Protein AF-X1JV75-F1 (afdb_monomer_lite)

Foldseek 3Di:
DEEEEEFADDDVVPVQVVVVVVVCVVPHHYDYEHAPDPLYDDDHPDDDPGAADEPVVSQCSVPPVDAGQEYEWEADPPTTCVVRYDPLLVHPHQYEYEDAPLCVRCVDPVNVVCQQVPSHQEYEYQDDQPLPDPSSVSSVVGPHHYHYDHDDDDCVVDDPPVDPPDPDPDDDDPPDD

Structure (mmCIF, N/CA/C/O backbone):
data_AF-X1JV75-F1
#
_entry.id   AF-X1JV75-F1
#
loop_
_atom_site.group_PDB
_atom_site.id
_atom_site.type_symbol
_atom_site.label_atom_id
_atom_site.label_alt_id
_atom_site.label_comp_id
_atom_site.label_asym_id
_atom_site.label_entity_id
_atom_site.label_seq_id
_atom_site.pdbx_PDB_ins_code
_atom_site.Cartn_x
_atom_site.Cartn_y
_atom_site.Cartn_z
_atom_site.occupancy
_atom_site.B_iso_or_equiv
_atom_site.auth_seq_id
_atom_site.auth_comp_id
_atom_site.auth_asym_id
_atom_site.auth_atom_id
_atom_site.pdbx_PDB_model_num
ATOM 1 N N . MET A 1 1 ? -17.247 -4.322 -0.317 1.00 93.94 1 MET A N 1
ATOM 2 C CA . MET A 1 1 ? -15.954 -4.241 0.385 1.00 93.94 1 MET A CA 1
ATOM 3 C C . MET A 1 1 ? -15.529 -2.783 0.415 1.00 93.94 1 MET A C 1
ATOM 5 O O . MET A 1 1 ? -15.596 -2.150 -0.634 1.00 93.94 1 MET A O 1
ATOM 9 N N . LYS A 1 2 ? -15.153 -2.266 1.585 1.00 97.56 2 LYS A N 1
ATOM 10 C CA . LYS A 1 2 ? -14.675 -0.901 1.831 1.00 97.56 2 LYS A CA 1
ATOM 11 C C . LYS A 1 2 ? -13.160 -0.902 1.981 1.00 97.56 2 LYS A C 1
ATOM 13 O O . LYS A 1 2 ? -12.628 -1.635 2.817 1.00 97.56 2 LYS A O 1
ATOM 18 N N . ILE A 1 3 ? -12.474 -0.066 1.218 1.00 97.69 3 ILE A N 1
ATOM 19 C CA . ILE A 1 3 ? -11.020 0.082 1.284 1.00 97.69 3 ILE A CA 1
ATOM 20 C C . ILE A 1 3 ? -10.687 1.517 1.678 1.00 97.69 3 ILE A C 1
ATOM 22 O O . ILE A 1 3 ? -11.179 2.470 1.079 1.00 97.69 3 ILE A O 1
ATOM 26 N N . LEU A 1 4 ? -9.811 1.680 2.666 1.00 97.06 4 LEU A N 1
ATOM 27 C CA . LEU A 1 4 ? -9.093 2.930 2.888 1.00 97.06 4 LEU A CA 1
ATOM 28 C C . LEU A 1 4 ? -7.692 2.802 2.291 1.00 97.06 4 LEU A C 1
ATOM 30 O O . LEU A 1 4 ? -6.883 2.018 2.785 1.00 97.06 4 LEU A O 1
ATOM 34 N N . TYR A 1 5 ? -7.398 3.575 1.247 1.00 95.19 5 TYR A N 1
ATOM 35 C CA . TYR A 1 5 ? -6.080 3.587 0.619 1.00 95.19 5 TYR A CA 1
ATOM 36 C C . TYR A 1 5 ? -5.312 4.871 0.964 1.00 95.19 5 TYR A C 1
ATOM 38 O O . TYR A 1 5 ? -5.658 5.971 0.526 1.00 95.19 5 TYR A O 1
ATOM 46 N N . PHE A 1 6 ? -4.241 4.725 1.747 1.00 93.38 6 PHE A N 1
ATOM 47 C CA . PHE A 1 6 ? -3.290 5.796 2.032 1.00 93.38 6 PHE A CA 1
ATOM 48 C C . PHE A 1 6 ? -2.316 5.966 0.866 1.00 93.38 6 PHE A C 1
ATOM 50 O O . PHE A 1 6 ? -1.405 5.157 0.668 1.00 93.38 6 PHE A O 1
ATOM 57 N N . THR A 1 7 ? -2.501 7.037 0.101 1.00 88.50 7 THR A N 1
ATOM 58 C CA . THR A 1 7 ? -1.671 7.365 -1.061 1.00 88.50 7 THR A CA 1
ATOM 59 C C . THR A 1 7 ? -1.692 8.868 -1.330 1.00 88.50 7 THR A C 1
ATOM 61 O O . THR A 1 7 ? -2.674 9.546 -1.021 1.00 88.50 7 THR A O 1
ATOM 64 N N . HIS A 1 8 ? -0.617 9.413 -1.903 1.00 80.69 8 HIS A N 1
ATOM 65 C CA . HIS A 1 8 ? -0.654 10.772 -2.453 1.00 80.69 8 HIS A CA 1
ATOM 66 C C . HIS A 1 8 ? -1.602 10.824 -3.664 1.00 80.69 8 HIS A C 1
ATOM 68 O O . HIS A 1 8 ? -2.036 9.794 -4.190 1.00 80.69 8 HIS A O 1
ATOM 74 N N . LYS A 1 9 ? -1.938 12.034 -4.117 1.00 75.50 9 LYS A N 1
ATOM 75 C CA . LYS A 1 9 ? -2.748 12.260 -5.312 1.00 75.50 9 LYS A CA 1
ATOM 76 C C . LYS A 1 9 ? -2.176 11.474 -6.474 1.00 75.50 9 LYS A C 1
ATOM 78 O O . LYS A 1 9 ? -0.965 11.425 -6.686 1.00 75.50 9 LYS A O 1
ATOM 83 N N . ILE A 1 10 ? -3.082 10.883 -7.236 1.00 75.50 10 ILE A N 1
ATOM 84 C CA . ILE A 1 10 ? -2.713 10.135 -8.420 1.00 75.50 10 ILE A CA 1
ATOM 85 C C . ILE A 1 10 ? -2.246 11.110 -9.491 1.00 75.50 10 ILE A C 1
ATOM 87 O O . ILE A 1 10 ? -2.996 11.981 -9.936 1.00 75.50 10 ILE A O 1
ATOM 91 N N . ASP A 1 11 ? -1.007 10.929 -9.912 1.00 74.19 11 ASP A N 1
ATOM 92 C CA . ASP A 1 11 ? -0.468 11.531 -11.115 1.00 74.19 11 ASP A CA 1
ATOM 93 C C . ASP A 1 11 ? -0.333 10.407 -12.161 1.00 74.19 11 ASP A C 1
ATOM 95 O O . ASP A 1 11 ? 0.294 9.384 -11.862 1.00 74.19 11 ASP A O 1
ATOM 99 N N . PRO A 1 12 ? -0.939 10.549 -13.359 1.00 72.12 12 PRO A N 1
ATOM 100 C CA . PRO A 1 12 ? -0.823 9.581 -14.450 1.00 72.12 12 PRO A CA 1
ATOM 101 C C . PRO A 1 12 ? 0.619 9.214 -14.833 1.00 72.12 12 PRO A C 1
ATOM 103 O O . PRO A 1 12 ? 0.832 8.157 -15.425 1.00 72.12 12 PRO A O 1
ATOM 106 N N . LEU A 1 13 ? 1.610 10.044 -14.486 1.00 70.69 13 LEU A N 1
ATOM 107 C CA . LEU A 1 13 ? 3.031 9.728 -14.658 1.00 70.69 13 LEU A CA 1
ATOM 108 C C . LEU A 1 13 ? 3.497 8.566 -13.760 1.00 70.69 13 LEU A C 1
ATOM 110 O O . LEU A 1 13 ? 4.433 7.855 -14.120 1.00 70.69 13 LEU A O 1
ATOM 114 N N . TYR A 1 14 ? 2.817 8.307 -12.638 1.00 76.38 14 TYR A N 1
ATOM 115 C CA . TYR A 1 14 ? 3.055 7.150 -11.768 1.00 76.38 14 TYR A CA 1
ATOM 116 C C . TYR A 1 14 ? 2.073 6.024 -12.104 1.00 76.38 14 TYR A C 1
ATOM 118 O O . TYR A 1 14 ? 1.126 5.734 -11.364 1.00 76.38 14 TYR A O 1
ATOM 126 N N . ALA A 1 15 ? 2.322 5.374 -13.242 1.00 77.00 15 ALA A N 1
ATOM 127 C CA . ALA A 1 15 ? 1.433 4.377 -13.837 1.00 77.00 15 ALA A CA 1
ATOM 128 C C . ALA A 1 15 ? 1.030 3.240 -12.878 1.00 77.00 15 ALA A C 1
ATOM 130 O O . ALA A 1 15 ? -0.102 2.760 -12.930 1.00 77.00 15 ALA A O 1
ATOM 131 N N . SER A 1 16 ? 1.924 2.824 -11.980 1.00 79.81 16 SER A N 1
ATOM 132 C CA . SER A 1 16 ? 1.665 1.776 -10.988 1.00 79.81 16 SER A CA 1
ATOM 133 C C . SER A 1 16 ? 0.598 2.179 -9.965 1.00 79.81 16 SER A C 1
ATOM 135 O O . SER A 1 16 ? -0.353 1.427 -9.747 1.00 79.81 16 SER A O 1
ATOM 137 N N . ASN A 1 17 ? 0.716 3.368 -9.361 1.00 81.50 17 ASN A N 1
ATOM 138 C CA . ASN A 1 17 ? -0.271 3.880 -8.406 1.00 81.50 17 ASN A CA 1
ATOM 139 C C . ASN A 1 17 ? -1.606 4.167 -9.109 1.00 81.50 17 ASN A C 1
ATOM 141 O O . ASN A 1 17 ? -2.659 3.781 -8.607 1.00 81.50 17 ASN A O 1
ATOM 145 N N . TRP A 1 18 ? -1.556 4.757 -10.309 1.00 83.00 18 TRP A N 1
ATOM 146 C CA . TRP A 1 18 ? -2.746 4.999 -11.129 1.00 83.00 18 TRP A CA 1
ATOM 147 C C . TRP A 1 18 ? -3.513 3.709 -11.439 1.00 83.00 18 TRP A C 1
ATOM 149 O O . TRP A 1 18 ? -4.727 3.644 -11.256 1.00 83.00 18 TRP A O 1
ATOM 159 N N . SER A 1 19 ? -2.804 2.654 -11.842 1.00 81.69 19 SER A N 1
ATOM 160 C CA . SER A 1 19 ? -3.416 1.361 -1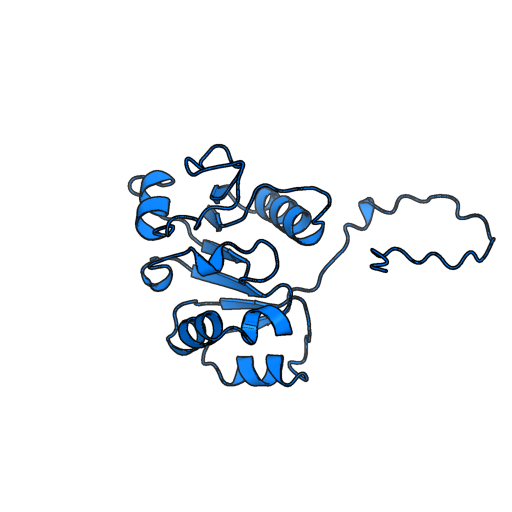2.172 1.00 81.69 19 SER A CA 1
ATOM 161 C C . SER A 1 19 ? -4.018 0.663 -10.952 1.00 81.69 19 SER A C 1
ATOM 163 O O . SER A 1 19 ? -5.061 0.018 -11.074 1.00 81.69 19 SER A O 1
ATOM 165 N N . MET A 1 20 ? -3.399 0.808 -9.773 1.00 85.94 20 MET A N 1
ATOM 166 C CA . MET A 1 20 ? -3.951 0.293 -8.517 1.00 85.94 20 MET A CA 1
ATOM 167 C C . MET A 1 20 ? -5.294 0.959 -8.211 1.00 85.94 20 MET A C 1
ATOM 169 O O . MET A 1 20 ? -6.284 0.262 -8.014 1.00 85.94 20 MET A O 1
ATOM 173 N N . VAL A 1 21 ? -5.358 2.294 -8.251 1.00 87.50 21 VAL A N 1
ATOM 174 C CA . VAL A 1 21 ? -6.611 3.031 -8.025 1.00 87.50 21 VAL A CA 1
ATOM 175 C C . VAL A 1 21 ? -7.679 2.607 -9.030 1.00 87.50 21 VAL A C 1
ATOM 177 O O . VAL A 1 21 ? -8.739 2.144 -8.616 1.00 87.50 21 VAL A O 1
ATOM 180 N N . TYR A 1 22 ? -7.361 2.653 -10.326 1.00 84.50 22 TYR A N 1
ATOM 181 C CA . TYR A 1 22 ? -8.280 2.253 -11.394 1.00 84.50 22 TYR A CA 1
ATOM 182 C C . TYR A 1 22 ? -8.835 0.829 -11.218 1.00 84.50 22 TYR A C 1
ATOM 184 O O . TYR A 1 22 ? -9.965 0.538 -11.611 1.00 84.50 22 TYR A O 1
ATOM 192 N N . THR A 1 23 ? -8.040 -0.079 -10.650 1.00 85.69 23 THR A N 1
ATOM 193 C CA . THR A 1 23 ? -8.467 -1.456 -10.386 1.00 85.69 23 THR A CA 1
ATOM 194 C C . THR A 1 23 ? -9.356 -1.537 -9.151 1.00 85.69 23 THR A C 1
ATOM 196 O O . THR A 1 23 ? -10.412 -2.160 -9.216 1.00 85.69 23 THR A O 1
ATOM 199 N N . LEU A 1 24 ? -8.965 -0.909 -8.039 1.00 90.19 24 LEU A N 1
ATOM 200 C CA . LEU A 1 24 ? -9.714 -0.980 -6.783 1.00 90.19 24 LEU A CA 1
ATOM 201 C C . LEU A 1 24 ? -11.121 -0.377 -6.923 1.00 90.19 24 LEU A C 1
ATOM 203 O O . LEU A 1 24 ? -12.082 -1.002 -6.478 1.00 90.19 24 LEU A O 1
ATOM 207 N N . GLU A 1 25 ? -11.262 0.758 -7.616 1.00 90.81 25 GLU A N 1
ATOM 208 C CA . GLU A 1 25 ? -12.559 1.432 -7.831 1.00 90.81 25 GLU A CA 1
ATOM 209 C C . GLU A 1 25 ? -13.578 0.576 -8.598 1.00 90.81 25 GLU A C 1
ATOM 211 O O . GLU A 1 25 ? -14.782 0.796 -8.495 1.00 90.81 25 GLU A O 1
ATOM 216 N N . LYS A 1 26 ? -13.127 -0.427 -9.362 1.00 89.38 26 LYS A N 1
ATOM 217 C CA . LYS A 1 26 ? -14.030 -1.342 -10.080 1.00 89.38 26 LYS A CA 1
ATOM 218 C C . LYS A 1 26 ? -14.663 -2.401 -9.185 1.00 89.38 26 LYS A C 1
ATOM 220 O O . LYS A 1 26 ? -15.700 -2.949 -9.552 1.00 89.38 26 LYS A O 1
ATOM 225 N N . TYR A 1 27 ? -14.017 -2.741 -8.073 1.00 90.56 27 TYR A N 1
ATOM 226 C CA . TYR A 1 27 ? -14.366 -3.916 -7.267 1.00 90.56 27 TYR A CA 1
ATOM 227 C C . TYR A 1 27 ? -14.681 -3.582 -5.804 1.00 90.56 27 TYR A C 1
ATOM 229 O O . TYR A 1 27 ? -15.131 -4.458 -5.062 1.00 90.56 27 TYR A O 1
ATOM 237 N N . ALA A 1 28 ? -14.455 -2.341 -5.374 1.00 95.50 28 ALA A N 1
ATOM 238 C CA . ALA A 1 28 ? -14.637 -1.910 -3.997 1.00 95.50 28 ALA A CA 1
ATOM 239 C C . ALA A 1 28 ? -15.125 -0.460 -3.907 1.00 95.50 28 ALA A C 1
ATOM 241 O O . ALA A 1 28 ? -14.918 0.341 -4.814 1.00 95.50 28 ALA A O 1
ATOM 242 N N . ASP A 1 29 ? -15.735 -0.132 -2.770 1.00 95.38 29 ASP A N 1
ATOM 243 C CA . ASP A 1 29 ? -15.918 1.252 -2.338 1.00 95.38 29 ASP A CA 1
ATOM 244 C C . ASP A 1 29 ? -14.596 1.723 -1.724 1.00 95.38 29 ASP A C 1
ATOM 246 O O . ASP A 1 29 ? -14.145 1.168 -0.716 1.00 95.38 29 ASP A O 1
ATOM 250 N N . VAL A 1 30 ? -13.926 2.673 -2.372 1.00 94.81 30 VAL A N 1
ATOM 251 C CA . VAL A 1 30 ? -12.578 3.103 -1.995 1.00 94.81 30 VAL A CA 1
ATOM 252 C C . VAL A 1 30 ? -12.615 4.552 -1.542 1.00 94.81 30 VAL A C 1
ATOM 254 O O . VAL A 1 30 ? -13.033 5.438 -2.284 1.00 94.81 30 VAL A O 1
ATOM 257 N N . LYS A 1 31 ? -12.105 4.804 -0.336 1.00 94.94 31 LYS A N 1
ATOM 258 C CA . LYS A 1 31 ? -11.752 6.152 0.117 1.00 94.94 31 LYS A CA 1
ATOM 259 C C . LYS A 1 31 ? -10.247 6.307 0.125 1.00 94.94 31 LYS A C 1
ATOM 261 O O . LYS A 1 31 ? -9.515 5.403 0.532 1.00 94.94 31 LYS A O 1
ATOM 266 N N . TYR A 1 32 ? -9.799 7.484 -0.278 1.00 91.94 32 TYR A N 1
ATOM 267 C CA . TYR A 1 32 ? -8.389 7.822 -0.350 1.00 91.94 32 TYR A CA 1
ATOM 268 C C . TYR A 1 32 ? -8.030 8.810 0.748 1.00 91.94 32 TYR A C 1
ATOM 270 O O . TYR A 1 32 ? -8.838 9.652 1.145 1.00 91.94 32 TYR A O 1
ATOM 278 N N . TYR A 1 33 ? -6.803 8.715 1.253 1.00 91.62 33 TYR A N 1
ATOM 279 C CA . TYR A 1 33 ? -6.295 9.707 2.190 1.00 91.62 33 TYR A CA 1
ATOM 280 C C . TYR A 1 33 ? -4.815 9.993 1.970 1.00 91.62 33 TYR A C 1
ATOM 282 O O . TYR A 1 33 ? -3.960 9.129 2.162 1.00 91.62 33 TYR A O 1
ATOM 290 N N . GLY A 1 34 ? -4.523 11.238 1.603 1.00 87.69 34 GLY A N 1
ATOM 291 C CA . GLY A 1 34 ? -3.175 11.737 1.368 1.00 87.69 34 GLY A CA 1
ATOM 292 C C . GLY A 1 34 ? -3.173 13.011 0.535 1.00 87.69 34 GLY A C 1
ATOM 293 O O . GLY A 1 34 ? -4.210 13.435 0.025 1.00 87.69 34 GLY A O 1
ATOM 294 N N . GLN A 1 35 ? -2.004 13.637 0.409 1.00 80.31 35 GLN A N 1
ATOM 295 C CA . GLN A 1 35 ? -1.841 14.930 -0.258 1.00 80.31 35 GLN A CA 1
ATOM 296 C C . GLN A 1 35 ? -2.518 14.963 -1.633 1.00 80.31 35 GLN A C 1
ATOM 298 O O . GLN A 1 35 ? -2.156 14.188 -2.506 1.00 80.31 35 GLN A O 1
ATOM 303 N N . GLY A 1 36 ? -3.452 15.897 -1.827 1.00 77.94 36 GLY A N 1
ATOM 304 C CA . GLY A 1 36 ? -4.136 16.160 -3.098 1.00 77.94 36 GLY A CA 1
ATOM 305 C C . GLY A 1 36 ? -5.392 15.319 -3.374 1.00 77.94 36 GLY A C 1
ATOM 306 O O . GLY A 1 36 ? -5.948 15.422 -4.469 1.00 77.94 36 GLY A O 1
ATOM 307 N N . TRP A 1 37 ? -5.875 14.570 -2.381 1.00 81.69 37 TRP A N 1
ATOM 308 C CA . TRP A 1 37 ? -7.255 14.080 -2.323 1.00 81.69 37 TRP A CA 1
ATOM 309 C C . TRP A 1 37 ? -8.167 15.062 -1.562 1.00 81.69 37 TRP A C 1
ATOM 311 O O . TRP A 1 37 ? -7.686 15.704 -0.625 1.00 81.69 37 TRP A O 1
ATOM 321 N N . PRO A 1 38 ? -9.461 15.201 -1.916 1.00 83.00 38 PRO A N 1
ATOM 322 C CA . PRO A 1 38 ? -10.391 16.124 -1.243 1.00 83.00 38 PRO A CA 1
ATOM 323 C C . PRO A 1 38 ? -10.495 15.944 0.283 1.00 83.00 38 PRO A C 1
ATOM 325 O O . PRO A 1 38 ? -10.769 16.891 1.020 1.00 83.00 38 PRO A O 1
ATOM 328 N N . GLU A 1 39 ? -10.269 14.729 0.774 1.00 81.56 39 GLU A N 1
ATOM 329 C CA . GLU A 1 39 ? -10.349 14.346 2.182 1.00 81.56 39 GLU A CA 1
ATOM 330 C C . GLU A 1 39 ? -9.149 14.840 3.014 1.00 81.56 39 GLU A C 1
ATOM 332 O O . GLU A 1 39 ? -9.235 14.946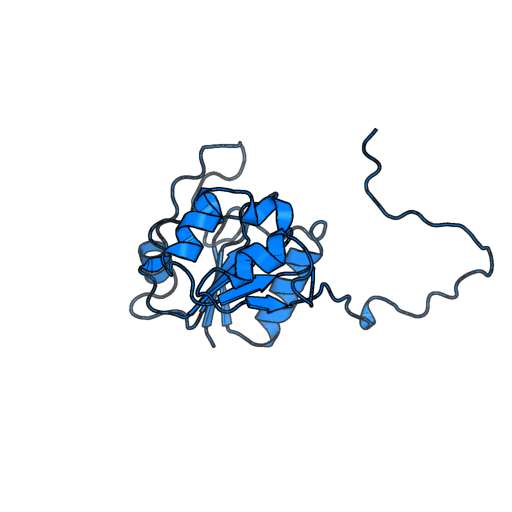 4.252 1.00 81.56 39 GLU A O 1
ATOM 337 N N . TRP A 1 40 ? -8.037 15.155 2.342 1.00 80.38 40 TRP A N 1
ATOM 338 C CA . TRP A 1 40 ? -6.789 15.611 2.942 1.00 80.38 40 TRP A CA 1
ATOM 339 C C . TRP A 1 40 ? -6.846 17.092 3.306 1.00 80.38 40 TRP A C 1
ATOM 341 O O . TRP A 1 40 ? -7.190 17.944 2.493 1.00 80.38 40 TRP A O 1
ATOM 351 N N . ARG A 1 41 ? -6.466 17.407 4.548 1.00 74.81 41 ARG A N 1
ATOM 352 C CA . ARG A 1 41 ? -6.440 18.785 5.072 1.00 74.81 41 ARG A CA 1
ATOM 353 C C . ARG A 1 41 ? -5.049 19.256 5.509 1.00 74.81 41 ARG A C 1
ATOM 355 O O . ARG A 1 41 ? -4.939 20.322 6.102 1.00 74.81 41 ARG A O 1
ATOM 362 N N . GLY A 1 42 ? -4.008 18.463 5.253 1.00 68.25 42 GLY A N 1
ATOM 363 C CA . GLY A 1 42 ? -2.625 18.841 5.546 1.00 68.25 42 GLY A CA 1
ATOM 364 C C . GLY A 1 42 ? -2.014 19.736 4.455 1.00 68.25 42 GLY A C 1
ATOM 365 O O . GLY A 1 42 ? -2.619 19.925 3.398 1.00 68.25 42 GLY A O 1
ATOM 366 N N . PRO A 1 43 ? -0.807 20.278 4.674 1.00 59.56 43 PRO A N 1
ATOM 367 C CA . PRO A 1 43 ? -0.127 21.158 3.719 1.00 59.56 43 PRO A CA 1
ATOM 368 C C . PRO A 1 43 ? 0.090 20.498 2.342 1.00 59.56 43 PRO A C 1
ATOM 370 O O . PRO A 1 43 ? 0.362 19.301 2.257 1.00 59.56 43 PRO A O 1
ATOM 373 N N . ILE A 1 44 ? -0.058 21.291 1.270 1.00 58.75 44 ILE A N 1
ATOM 374 C CA . ILE A 1 44 ? -0.113 20.814 -0.128 1.00 58.75 44 ILE A CA 1
ATOM 375 C C . ILE A 1 44 ? 1.155 21.161 -0.935 1.00 58.75 44 ILE A C 1
ATOM 377 O O . ILE A 1 44 ? 1.509 20.381 -1.808 1.00 58.75 44 ILE A O 1
ATOM 381 N N . ASP A 1 45 ? 1.878 22.251 -0.640 1.00 50.44 45 ASP A N 1
ATOM 382 C CA . ASP A 1 45 ? 2.770 22.860 -1.657 1.00 50.44 45 ASP A CA 1
ATOM 383 C C . ASP A 1 45 ? 4.237 23.104 -1.285 1.00 50.44 45 ASP A C 1
ATOM 385 O O . ASP A 1 45 ? 4.993 23.665 -2.075 1.00 50.44 45 ASP A O 1
ATOM 389 N N . LYS A 1 46 ? 4.712 22.687 -0.119 1.00 41.22 46 LYS A N 1
ATOM 390 C CA . LYS A 1 46 ? 6.147 22.753 0.199 1.00 41.22 46 LYS A CA 1
ATOM 391 C C . LYS A 1 46 ? 6.440 21.609 1.109 1.00 41.22 46 LYS A C 1
ATOM 393 O O . LYS A 1 46 ? 5.734 21.545 2.103 1.00 41.22 46 LYS A O 1
ATOM 398 N N . THR A 1 47 ? 7.433 20.777 0.786 1.00 52.69 47 THR A N 1
ATOM 399 C CA . THR A 1 47 ? 7.969 19.727 1.656 1.00 52.69 47 THR A CA 1
ATOM 400 C C . THR A 1 47 ? 7.868 20.175 3.109 1.00 52.69 47 THR A C 1
ATOM 402 O O . THR A 1 47 ? 8.659 21.024 3.527 1.00 52.69 47 THR A O 1
ATOM 405 N N . PRO A 1 48 ? 6.909 19.677 3.898 1.00 44.28 48 PRO A N 1
ATOM 406 C CA . PRO A 1 48 ? 7.011 19.837 5.318 1.00 44.28 48 PRO A CA 1
ATOM 407 C C . PRO A 1 48 ? 7.278 18.446 5.865 1.00 44.28 48 PRO A C 1
ATOM 409 O O . PRO A 1 48 ? 7.155 17.419 5.197 1.00 44.28 48 PRO A O 1
ATOM 412 N N . VAL A 1 49 ? 7.651 18.386 7.117 1.00 48.97 49 VAL A N 1
ATOM 413 C CA . VAL A 1 49 ? 7.434 17.176 7.886 1.00 48.97 49 VAL A CA 1
ATOM 414 C C . VAL A 1 49 ? 5.945 16.845 7.719 1.00 48.97 49 VAL A C 1
ATOM 416 O O . VAL A 1 49 ? 5.115 17.588 8.235 1.00 48.97 49 VAL A O 1
ATOM 419 N N . LEU A 1 50 ? 5.581 15.846 6.902 1.00 56.94 50 LEU A N 1
ATOM 420 C CA . LEU A 1 50 ? 4.200 15.368 6.850 1.00 56.94 50 LEU A CA 1
ATOM 421 C C . LEU A 1 50 ? 3.860 15.029 8.300 1.00 56.94 50 LEU A C 1
ATOM 423 O O . LEU A 1 50 ? 4.513 14.177 8.913 1.00 56.94 50 LEU A O 1
ATOM 427 N N . GLU A 1 51 ? 2.927 15.788 8.876 1.00 64.56 51 GLU A N 1
ATOM 428 C CA . GLU A 1 51 ? 2.448 15.529 10.223 1.00 64.56 51 GLU A CA 1
ATOM 429 C C . GLU A 1 51 ? 2.004 14.071 10.279 1.00 64.56 51 GLU A C 1
ATOM 431 O O . GLU A 1 51 ? 1.452 13.525 9.319 1.00 64.56 51 GLU A O 1
ATOM 436 N N . SER A 1 52 ? 2.314 13.413 11.390 1.00 83.75 52 SER A N 1
ATOM 437 C CA . SER A 1 52 ? 1.924 12.028 11.602 1.00 83.75 52 SER A CA 1
ATOM 438 C C . SER A 1 52 ? 0.433 11.835 11.319 1.00 83.75 52 SER A C 1
ATOM 440 O O . SER A 1 52 ? -0.404 12.494 11.932 1.00 83.75 52 SER A O 1
ATOM 442 N N . ILE A 1 53 ? 0.107 10.899 10.434 1.00 89.81 53 ILE A N 1
ATOM 443 C CA . ILE A 1 53 ? -1.257 10.502 10.104 1.00 89.81 53 ILE A CA 1
ATOM 444 C C . ILE A 1 53 ? -1.660 9.405 11.084 1.00 89.81 53 ILE A C 1
ATOM 446 O O . ILE A 1 53 ? -1.188 8.272 10.991 1.00 89.81 53 ILE A O 1
ATOM 450 N N . ASP A 1 54 ? -2.527 9.728 12.038 1.00 93.06 54 ASP A N 1
ATOM 451 C CA . ASP A 1 54 ? -3.106 8.716 12.918 1.00 93.06 54 ASP A CA 1
ATOM 452 C C . ASP A 1 54 ? -4.163 7.898 12.162 1.00 93.06 54 ASP A C 1
ATOM 454 O O . ASP A 1 54 ? -5.181 8.434 11.708 1.00 93.06 54 ASP A O 1
ATOM 458 N N . VAL A 1 55 ? -3.902 6.597 11.995 1.00 95.38 55 VAL A N 1
ATOM 459 C CA . VAL A 1 55 ? -4.758 5.706 11.200 1.00 95.38 55 VAL A CA 1
ATOM 460 C C . VAL A 1 55 ? -6.156 5.556 11.823 1.00 95.38 55 VAL A C 1
ATOM 462 O O . VAL A 1 55 ? -7.124 5.777 11.095 1.00 95.38 55 VAL A O 1
ATOM 465 N N . PRO A 1 56 ? -6.319 5.267 13.133 1.00 96.31 56 PRO A N 1
ATOM 466 C CA . PRO A 1 56 ? -7.643 5.189 13.757 1.00 96.31 56 PRO A CA 1
ATOM 467 C C . PRO A 1 56 ? -8.468 6.477 13.640 1.00 96.31 56 PRO A C 1
ATOM 469 O O . PRO A 1 56 ? -9.638 6.412 13.271 1.00 96.31 56 PRO A O 1
ATOM 472 N N . SER A 1 57 ? -7.866 7.642 13.893 1.00 94.81 57 SER A N 1
ATOM 473 C CA . SER A 1 57 ? -8.534 8.944 13.754 1.00 94.81 57 SER A CA 1
ATOM 474 C C . SER A 1 57 ? -8.974 9.215 12.313 1.00 94.81 57 SER A C 1
ATOM 476 O O . SER A 1 57 ? -10.082 9.693 12.067 1.00 94.81 57 SER A O 1
ATOM 478 N N . THR A 1 58 ? -8.137 8.850 11.336 1.00 95.00 58 THR A N 1
ATOM 479 C CA . THR A 1 58 ? -8.492 8.970 9.915 1.00 95.00 58 THR A CA 1
ATOM 480 C C . THR A 1 58 ? -9.665 8.061 9.555 1.00 95.00 58 THR A C 1
ATOM 482 O O . THR A 1 58 ? -10.568 8.491 8.838 1.00 95.00 58 THR A O 1
ATOM 485 N N . ILE A 1 59 ? -9.683 6.828 10.070 1.00 96.88 59 ILE A N 1
ATOM 486 C CA . ILE A 1 59 ? -10.797 5.900 9.865 1.00 96.88 59 ILE A CA 1
ATOM 487 C C . ILE A 1 59 ? -12.085 6.470 10.459 1.00 96.88 59 ILE A C 1
ATOM 489 O O . ILE A 1 59 ? -13.056 6.567 9.723 1.00 96.88 59 ILE A O 1
ATOM 493 N N . GLU A 1 60 ? -12.081 6.926 11.714 1.00 96.19 60 GLU A N 1
ATOM 494 C CA . GLU A 1 60 ? -13.267 7.514 12.358 1.00 96.19 60 GLU A CA 1
ATOM 495 C C . GLU A 1 60 ? -13.797 8.731 11.582 1.00 96.19 60 GLU A C 1
ATOM 497 O O . GLU A 1 60 ? -14.998 8.879 11.369 1.00 96.19 60 GLU A O 1
ATOM 502 N N . LYS A 1 61 ? -12.898 9.588 11.083 1.00 94.00 61 LYS A N 1
ATOM 503 C CA . LYS A 1 61 ? -13.266 10.753 10.266 1.00 94.00 61 LYS A CA 1
ATOM 504 C C . LYS A 1 61 ? -13.944 10.355 8.950 1.00 94.00 61 LYS A C 1
ATOM 506 O O . LYS A 1 61 ? -14.858 11.047 8.505 1.00 94.00 61 LYS A O 1
ATOM 511 N N . LEU A 1 62 ? -13.449 9.313 8.283 1.00 94.81 62 LEU A N 1
ATOM 512 C CA . LEU A 1 62 ? -13.937 8.898 6.964 1.00 94.81 62 LEU A CA 1
ATOM 513 C C . LEU A 1 62 ? -15.102 7.907 7.044 1.00 94.81 62 LEU A C 1
ATOM 515 O O . LEU A 1 62 ? -15.908 7.851 6.117 1.00 94.81 62 LEU A O 1
ATOM 519 N N . TYR A 1 63 ? -15.202 7.144 8.124 1.00 95.00 63 TYR A N 1
ATOM 520 C CA . TYR A 1 63 ? -16.186 6.094 8.370 1.00 95.00 63 TYR A CA 1
ATOM 521 C C . TYR A 1 63 ? -16.763 6.258 9.791 1.00 95.00 63 TYR A C 1
ATOM 523 O O . TYR A 1 63 ? -16.504 5.422 10.653 1.00 95.00 63 TYR A O 1
ATOM 531 N N . PRO A 1 64 ? -17.517 7.337 10.071 1.00 94.00 64 PRO A N 1
ATOM 532 C CA . PRO A 1 64 ? -18.013 7.615 11.419 1.00 94.00 64 PRO A CA 1
ATOM 533 C C . PRO A 1 64 ? -18.946 6.500 11.902 1.00 94.00 64 PRO A C 1
ATOM 535 O O . PRO A 1 64 ? -19.971 6.227 11.273 1.00 94.00 64 PRO A O 1
ATOM 538 N N . GLY A 1 65 ? -18.587 5.858 13.018 1.00 93.50 65 GLY A N 1
ATOM 539 C CA . GLY A 1 65 ? -19.321 4.710 13.566 1.00 93.50 65 GLY A CA 1
ATOM 540 C C . GLY A 1 65 ? -19.206 3.411 12.755 1.00 93.50 65 GLY A C 1
ATOM 541 O O . GLY A 1 65 ? -19.978 2.482 12.989 1.00 93.50 65 GLY A O 1
ATOM 542 N N . ASP A 1 66 ? -18.266 3.332 11.814 1.00 95.75 66 ASP A N 1
ATOM 543 C CA . ASP A 1 66 ? -18.058 2.187 10.928 1.00 95.75 66 ASP A CA 1
ATOM 544 C C . ASP A 1 66 ? -16.547 1.916 10.736 1.00 95.75 66 ASP A C 1
ATOM 546 O O . ASP A 1 66 ? -15.693 2.563 11.343 1.00 95.75 66 ASP A O 1
ATOM 550 N N . TYR A 1 67 ? -16.188 0.916 9.931 1.00 96.81 67 TYR A N 1
ATOM 551 C CA . TYR A 1 67 ? -14.800 0.528 9.685 1.00 96.81 67 TYR A CA 1
ATOM 552 C C . TYR A 1 67 ? -14.577 0.054 8.240 1.00 96.81 67 TYR A C 1
ATOM 554 O O . TYR A 1 67 ? -15.458 -0.610 7.689 1.00 96.81 67 TYR A O 1
ATOM 562 N N . PRO A 1 68 ? -13.435 0.355 7.588 1.00 98.00 68 PRO A N 1
ATOM 563 C CA . PRO A 1 68 ? -13.095 -0.277 6.318 1.00 98.00 68 PRO A CA 1
ATOM 564 C C . PRO A 1 68 ? -12.803 -1.769 6.521 1.00 98.00 68 PRO A C 1
ATOM 566 O O . PRO A 1 68 ? -12.342 -2.182 7.582 1.00 98.00 68 PRO A O 1
ATOM 569 N N . ASP A 1 69 ? -13.010 -2.577 5.484 1.00 98.19 69 ASP A N 1
ATOM 570 C CA . ASP A 1 69 ? -12.613 -3.990 5.501 1.00 98.19 69 ASP A CA 1
ATOM 571 C C . ASP A 1 69 ? -11.088 -4.124 5.350 1.00 98.19 69 ASP A C 1
ATOM 573 O O . ASP A 1 69 ? -10.467 -5.034 5.905 1.00 98.19 69 ASP A O 1
ATOM 577 N N . VAL A 1 70 ? -10.476 -3.183 4.618 1.00 98.06 70 VAL A N 1
ATOM 578 C CA . VAL A 1 70 ? -9.043 -3.158 4.313 1.00 98.06 70 VAL A CA 1
ATOM 579 C C . VAL A 1 70 ? -8.480 -1.746 4.462 1.00 98.06 70 VAL A C 1
ATOM 581 O O . VAL A 1 70 ? -9.038 -0.781 3.937 1.00 98.06 70 VAL A O 1
ATOM 584 N N . VAL A 1 71 ? -7.321 -1.637 5.108 1.00 97.88 71 VAL A N 1
ATOM 585 C CA . VAL A 1 71 ? -6.432 -0.478 5.002 1.00 97.88 71 VAL A CA 1
ATOM 586 C C . VAL A 1 71 ? -5.244 -0.871 4.140 1.00 97.88 71 VAL A C 1
ATOM 588 O O . VAL A 1 71 ? -4.520 -1.806 4.471 1.00 97.88 71 VAL A O 1
ATOM 591 N N . LEU A 1 72 ? -5.027 -0.133 3.057 1.00 96.06 72 LEU A N 1
ATOM 592 C CA . LEU A 1 72 ? -3.893 -0.299 2.159 1.00 96.06 72 LEU A CA 1
ATOM 593 C C . LEU A 1 72 ? -2.950 0.899 2.299 1.00 96.06 72 LEU A C 1
ATOM 595 O O . LEU A 1 72 ? -3.391 2.047 2.323 1.00 96.06 72 LEU A O 1
ATOM 599 N N . THR A 1 73 ? -1.646 0.643 2.348 1.00 92.94 73 THR A N 1
ATOM 600 C CA . THR A 1 73 ? -0.611 1.676 2.216 1.00 92.94 73 THR A CA 1
ATOM 601 C C . THR A 1 73 ? 0.482 1.215 1.269 1.00 92.94 73 THR A C 1
ATOM 603 O O . THR A 1 73 ? 0.869 0.046 1.262 1.00 92.94 73 THR A O 1
ATOM 606 N N . TRP A 1 74 ? 1.034 2.156 0.512 1.00 87.44 74 TRP A N 1
ATOM 607 C CA . TRP A 1 74 ? 2.301 1.956 -0.181 1.00 87.44 74 TRP A CA 1
ATOM 608 C C . TRP A 1 74 ? 3.469 2.107 0.813 1.00 87.44 74 TRP A C 1
ATOM 610 O O . TRP A 1 74 ? 3.435 2.975 1.694 1.00 87.44 74 TRP A O 1
ATOM 620 N N . GLY A 1 75 ? 4.465 1.223 0.703 1.00 79.31 75 GLY A N 1
ATOM 621 C CA . GLY A 1 75 ? 5.770 1.312 1.354 1.00 79.31 75 GLY A CA 1
ATOM 622 C C . GLY A 1 75 ? 6.515 2.612 1.022 1.00 79.31 75 GLY A C 1
ATOM 623 O O . GLY A 1 75 ? 6.125 3.328 0.113 1.00 79.31 75 GLY A O 1
ATOM 624 N N . PRO A 1 76 ? 7.562 2.954 1.783 1.00 78.19 76 PRO A N 1
ATOM 625 C CA . PRO A 1 76 ? 8.130 4.302 1.884 1.00 78.19 76 PRO A CA 1
ATOM 626 C C . PRO A 1 76 ? 8.901 4.814 0.656 1.00 78.19 76 PRO A C 1
ATOM 628 O O . PRO A 1 76 ? 9.407 5.939 0.688 1.00 78.19 76 PRO A O 1
ATOM 631 N N . HIS A 1 77 ? 9.095 4.007 -0.385 1.00 76.75 77 HIS A N 1
ATOM 632 C CA . HIS A 1 77 ? 9.790 4.440 -1.588 1.00 76.75 77 HIS A CA 1
ATOM 633 C C . HIS A 1 77 ? 9.025 5.557 -2.318 1.00 76.75 77 HIS A C 1
ATOM 635 O O . HIS A 1 77 ? 7.798 5.572 -2.325 1.00 76.75 77 HIS A O 1
ATOM 641 N N . THR A 1 78 ? 9.785 6.492 -2.912 1.00 73.44 78 THR A N 1
ATOM 642 C CA . THR A 1 78 ? 9.317 7.695 -3.629 1.00 73.44 78 THR A CA 1
ATOM 643 C C . THR A 1 78 ? 8.257 8.490 -2.866 1.00 73.44 78 THR A C 1
ATOM 645 O O . THR A 1 78 ? 8.618 9.397 -2.120 1.00 73.44 78 THR A O 1
ATOM 648 N N . ASN A 1 79 ? 6.979 8.139 -3.031 1.00 73.50 79 ASN A N 1
ATOM 649 C CA . ASN A 1 79 ? 5.821 8.866 -2.509 1.00 73.50 79 ASN A CA 1
ATOM 650 C C . ASN A 1 79 ? 4.902 7.969 -1.659 1.00 73.50 79 ASN A C 1
ATOM 652 O O . ASN A 1 79 ? 3.689 8.157 -1.639 1.00 73.50 79 ASN A O 1
ATOM 656 N N . GLY A 1 80 ? 5.431 6.948 -0.990 1.00 81.44 80 GLY A N 1
ATOM 657 C CA . GLY A 1 80 ? 4.645 6.169 -0.040 1.00 81.44 80 GLY A CA 1
ATOM 658 C C . GLY A 1 80 ? 4.358 6.913 1.257 1.00 81.44 80 GLY A C 1
ATOM 659 O O . GLY A 1 80 ? 5.258 7.487 1.868 1.00 81.44 80 GLY A O 1
ATOM 660 N N . LEU A 1 81 ? 3.115 6.836 1.740 1.00 86.88 81 LEU A N 1
ATOM 661 C CA . LEU A 1 81 ? 2.720 7.487 2.994 1.00 86.88 81 LEU A CA 1
ATOM 662 C C . LEU A 1 81 ? 3.123 6.722 4.254 1.00 86.88 81 LEU A C 1
ATOM 664 O O . LEU A 1 81 ? 3.012 7.275 5.349 1.00 86.88 81 LEU A O 1
ATOM 668 N N . PHE A 1 82 ? 3.613 5.484 4.125 1.00 89.31 82 PHE A N 1
ATOM 669 C CA . PHE A 1 82 ? 3.918 4.634 5.273 1.00 89.31 82 PHE A CA 1
ATOM 670 C C . PHE A 1 82 ? 4.743 5.318 6.389 1.00 89.31 82 PHE A C 1
ATOM 672 O O . PHE A 1 82 ? 4.325 5.219 7.545 1.00 89.31 82 PHE A O 1
ATOM 679 N N . PRO A 1 83 ? 5.842 6.058 6.112 1.00 86.31 83 PRO A N 1
ATOM 680 C CA . PRO A 1 83 ? 6.635 6.727 7.155 1.00 86.31 83 PRO A CA 1
ATOM 681 C C . PRO A 1 83 ? 5.835 7.664 8.068 1.00 86.31 83 PRO A C 1
ATOM 683 O O . PRO A 1 83 ? 6.221 7.911 9.216 1.00 86.31 83 PRO A O 1
ATOM 686 N N . PHE A 1 84 ? 4.722 8.186 7.559 1.00 87.00 84 PHE A N 1
ATOM 687 C CA . PHE A 1 84 ? 3.881 9.160 8.238 1.00 87.00 84 PHE A CA 1
ATOM 688 C C . PHE A 1 84 ? 2.713 8.504 8.973 1.00 87.00 84 PHE A C 1
ATOM 690 O O . PHE A 1 84 ? 2.156 9.124 9.875 1.00 87.00 84 PHE A O 1
ATOM 697 N N . LEU A 1 85 ? 2.376 7.247 8.666 1.00 91.19 85 LEU A N 1
ATOM 698 C CA . LEU A 1 85 ? 1.291 6.531 9.333 1.00 91.19 85 LEU A CA 1
ATOM 699 C C . LEU A 1 85 ? 1.681 6.157 10.771 1.00 91.19 85 LEU A C 1
ATOM 701 O O . LEU A 1 85 ? 2.730 5.563 11.032 1.00 91.19 85 LEU A O 1
ATOM 705 N N . LYS A 1 86 ? 0.807 6.475 11.726 1.00 92.38 86 LYS A N 1
ATOM 706 C CA . LYS A 1 86 ? 0.905 6.069 13.131 1.00 92.38 86 LYS A CA 1
ATOM 707 C C . LYS A 1 86 ? -0.261 5.177 13.500 1.00 92.38 86 LYS A C 1
ATOM 709 O O . LYS A 1 86 ? -1.366 5.333 12.986 1.00 92.38 86 LYS A O 1
ATOM 714 N N . ASN A 1 87 ? -0.001 4.268 14.439 1.00 93.88 87 ASN A N 1
ATOM 715 C CA . ASN A 1 87 ? -1.007 3.366 14.987 1.00 93.88 87 ASN A CA 1
ATOM 716 C C . ASN A 1 87 ? -1.697 2.493 13.921 1.00 93.88 87 ASN A C 1
ATOM 718 O O . ASN A 1 87 ? -2.821 2.047 14.141 1.00 93.88 87 ASN A O 1
ATOM 722 N N . LEU A 1 88 ? -1.030 2.219 12.790 1.00 94.94 88 LEU A N 1
ATOM 723 C CA . LEU A 1 88 ? -1.537 1.302 11.763 1.00 94.94 88 LEU A CA 1
ATOM 724 C C . LEU A 1 88 ? -1.874 -0.061 12.378 1.00 94.94 88 LEU A C 1
ATOM 726 O O . LEU A 1 88 ? -2.906 -0.645 12.066 1.00 94.94 88 LEU A O 1
ATOM 730 N N . GLU A 1 89 ? -1.059 -0.523 13.330 1.00 93.56 89 GLU A N 1
ATOM 731 C CA . GLU A 1 89 ? -1.276 -1.793 14.012 1.00 93.56 89 GLU A CA 1
ATOM 732 C C . GLU A 1 89 ? -2.566 -1.848 14.843 1.00 93.56 89 GLU A C 1
ATOM 734 O O . GLU A 1 89 ? -3.041 -2.944 15.130 1.00 93.56 89 GLU A O 1
ATOM 739 N N . LYS A 1 90 ? -3.131 -0.691 15.220 1.00 94.69 90 LYS A N 1
ATOM 740 C CA . LYS A 1 90 ? -4.383 -0.593 15.984 1.00 94.69 90 LYS A CA 1
ATOM 741 C C . LYS A 1 90 ? -5.620 -0.677 15.094 1.00 94.69 90 LYS A C 1
ATOM 743 O O . LYS A 1 90 ? -6.733 -0.670 15.623 1.00 94.69 90 LYS A O 1
ATOM 748 N N . ALA A 1 91 ? -5.444 -0.711 13.772 1.00 95.56 91 ALA A N 1
ATOM 749 C CA . ALA A 1 91 ? -6.568 -0.795 12.869 1.00 95.56 91 ALA A CA 1
ATOM 750 C C . ALA A 1 91 ? -7.252 -2.169 12.974 1.00 95.56 91 ALA A C 1
ATOM 752 O O . ALA A 1 91 ? -6.591 -3.200 12.894 1.00 95.56 91 ALA A O 1
ATOM 753 N N . LYS A 1 92 ? -8.575 -2.189 13.166 1.00 95.31 92 LYS A N 1
ATOM 754 C CA . LYS A 1 92 ? -9.395 -3.406 13.325 1.00 95.31 92 LYS A CA 1
ATOM 755 C C . LYS A 1 92 ? -9.906 -3.938 11.978 1.00 95.31 92 LYS A C 1
ATOM 757 O O . LYS A 1 92 ? -11.082 -4.249 11.833 1.00 95.31 92 LYS A O 1
ATOM 762 N N . CYS A 1 93 ? -9.025 -3.989 10.988 1.00 96.94 93 CYS A N 1
ATOM 763 C CA . CYS A 1 93 ? -9.299 -4.436 9.622 1.00 96.94 93 CYS A CA 1
ATOM 764 C C . CYS A 1 93 ? -8.078 -5.162 9.062 1.00 96.94 93 CYS A C 1
ATOM 766 O O . CYS A 1 93 ? -7.032 -5.185 9.708 1.00 96.94 93 CYS A O 1
ATOM 768 N N . LEU A 1 94 ? -8.174 -5.689 7.839 1.00 97.81 94 LEU A N 1
ATOM 769 C CA . LEU A 1 94 ? -7.002 -6.218 7.148 1.00 97.81 94 LEU A CA 1
ATOM 770 C C . LEU A 1 94 ? -6.023 -5.073 6.832 1.00 97.81 94 LEU A C 1
ATOM 772 O O . LEU A 1 94 ? -6.366 -4.138 6.105 1.00 97.81 94 LEU A O 1
ATOM 776 N N . ARG A 1 95 ? -4.809 -5.129 7.381 1.00 97.69 95 ARG A N 1
ATOM 777 C CA . ARG A 1 95 ? -3.746 -4.131 7.183 1.00 97.69 95 ARG A CA 1
ATOM 778 C C . ARG A 1 95 ? -2.799 -4.631 6.099 1.00 97.69 95 ARG A C 1
ATOM 780 O O . ARG A 1 95 ? -2.044 -5.576 6.317 1.00 97.69 95 ARG A O 1
ATOM 787 N N . VAL A 1 96 ? -2.826 -3.990 4.939 1.00 96.94 96 VAL A N 1
ATOM 788 C CA . VAL A 1 96 ? -2.053 -4.391 3.762 1.00 96.94 96 VAL A CA 1
ATOM 789 C C . VAL A 1 96 ? -0.973 -3.357 3.470 1.00 96.94 96 VAL A C 1
ATOM 791 O O . VAL A 1 96 ? -1.250 -2.161 3.349 1.00 96.94 96 VAL A O 1
ATOM 794 N N . MET A 1 97 ? 0.266 -3.820 3.316 1.00 94.94 97 MET A N 1
ATOM 795 C CA . MET A 1 97 ? 1.384 -2.996 2.862 1.00 94.94 97 MET A CA 1
ATOM 796 C C . MET A 1 97 ? 1.848 -3.450 1.486 1.00 94.94 97 MET A C 1
ATOM 798 O O . MET A 1 97 ? 2.263 -4.590 1.305 1.00 94.94 97 MET A O 1
ATOM 802 N N . TRP A 1 98 ? 1.826 -2.545 0.517 1.00 93.00 98 TRP A N 1
ATOM 803 C CA . TRP A 1 98 ? 2.368 -2.795 -0.810 1.00 93.00 98 TRP A CA 1
ATOM 804 C C . TRP A 1 98 ? 3.803 -2.277 -0.908 1.00 93.00 98 TRP A C 1
ATOM 806 O O . TRP A 1 98 ? 4.030 -1.075 -0.828 1.00 93.00 98 TRP A O 1
ATOM 816 N N . LEU A 1 99 ? 4.771 -3.175 -1.075 1.00 90.81 99 LEU A N 1
ATOM 817 C CA . LEU A 1 99 ? 6.180 -2.872 -1.328 1.00 90.81 99 LEU A CA 1
ATOM 818 C C . LEU A 1 99 ? 6.406 -2.839 -2.843 1.00 90.81 99 LEU A C 1
ATOM 820 O O . LEU A 1 99 ? 6.595 -3.875 -3.491 1.00 90.81 99 LEU A O 1
ATOM 824 N N . GLN A 1 100 ? 6.327 -1.643 -3.417 1.00 83.75 100 GLN A N 1
ATOM 825 C CA . GLN A 1 100 ? 6.459 -1.453 -4.859 1.00 83.75 100 GLN A CA 1
ATOM 826 C C . GLN A 1 100 ? 7.899 -1.719 -5.313 1.00 83.75 100 GLN A C 1
ATOM 828 O O . GLN A 1 100 ? 8.120 -2.457 -6.273 1.00 83.75 100 GLN A O 1
ATOM 833 N N . GLU A 1 101 ? 8.869 -1.186 -4.567 1.00 85.69 101 GLU A N 1
ATOM 834 C CA . GLU A 1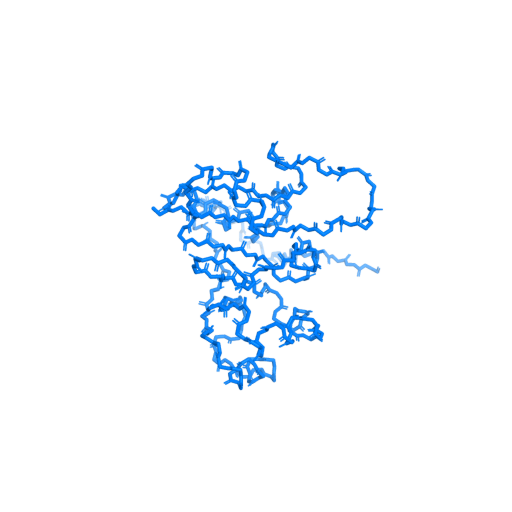 101 ? 10.292 -1.429 -4.781 1.00 85.69 101 GLU A CA 1
ATOM 835 C C . GLU A 1 101 ? 10.845 -2.200 -3.596 1.00 85.69 101 GLU A C 1
ATOM 837 O O . GLU A 1 101 ? 11.368 -1.625 -2.642 1.00 85.69 101 GLU A O 1
ATOM 842 N N . LEU A 1 102 ? 10.719 -3.528 -3.671 1.00 87.12 102 LEU A N 1
ATOM 843 C CA . LEU A 1 102 ? 11.010 -4.443 -2.571 1.00 87.12 102 LEU A CA 1
ATOM 844 C C . LEU A 1 102 ? 12.333 -4.113 -1.865 1.00 87.12 102 LEU A C 1
ATOM 846 O O . LEU A 1 102 ? 12.342 -3.983 -0.648 1.00 87.12 102 LEU A O 1
ATOM 850 N N . ALA A 1 103 ? 13.418 -3.916 -2.618 1.00 87.69 103 ALA A N 1
ATOM 851 C CA . ALA A 1 103 ? 14.734 -3.576 -2.079 1.00 87.69 103 ALA A CA 1
ATOM 852 C C . ALA A 1 103 ? 14.748 -2.245 -1.304 1.00 87.69 103 ALA A C 1
ATOM 854 O O . ALA A 1 103 ? 15.261 -2.172 -0.186 1.00 87.69 103 ALA A O 1
ATOM 855 N N . ASN A 1 104 ? 14.170 -1.192 -1.883 1.00 86.75 104 ASN A N 1
ATOM 856 C CA . ASN A 1 104 ? 14.170 0.157 -1.312 1.00 86.75 104 ASN A CA 1
ATOM 857 C C . ASN A 1 104 ? 13.218 0.282 -0.122 1.00 86.75 104 ASN A C 1
ATOM 859 O O . ASN A 1 104 ? 13.480 1.057 0.797 1.00 86.75 104 ASN A O 1
ATOM 863 N N . ASP A 1 105 ? 12.120 -0.468 -0.145 1.00 89.19 105 ASP A N 1
ATOM 864 C CA . ASP A 1 105 ? 11.126 -0.455 0.915 1.00 89.19 105 ASP A CA 1
ATOM 865 C C . ASP A 1 105 ? 11.589 -1.297 2.113 1.00 89.19 105 ASP A C 1
ATOM 867 O O . ASP A 1 105 ? 11.597 -0.808 3.242 1.00 89.19 105 ASP A O 1
ATOM 871 N N . ILE A 1 106 ? 12.028 -2.544 1.891 1.00 87.69 106 ILE A N 1
ATOM 872 C CA . ILE A 1 106 ? 12.369 -3.462 2.992 1.00 87.69 106 ILE A CA 1
ATOM 873 C C . ILE A 1 106 ? 13.709 -3.148 3.660 1.00 87.69 106 ILE A C 1
ATOM 875 O O . ILE A 1 106 ? 13.909 -3.497 4.824 1.00 87.69 106 ILE A O 1
ATOM 879 N N . SER A 1 107 ? 14.629 -2.483 2.953 1.00 87.12 107 SER A N 1
ATOM 880 C CA . SER A 1 107 ? 15.907 -2.047 3.530 1.00 87.12 107 SER A CA 1
ATOM 881 C C . SER A 1 107 ? 15.731 -0.979 4.614 1.00 87.12 107 SER A C 1
ATOM 883 O O . SER A 1 107 ? 16.652 -0.739 5.399 1.00 87.12 107 SER A O 1
ATOM 885 N N . ARG A 1 108 ? 14.545 -0.363 4.707 1.00 87.12 108 ARG A N 1
ATOM 886 C CA . ARG A 1 108 ? 14.230 0.630 5.729 1.00 87.12 108 ARG A CA 1
ATOM 887 C C . ARG A 1 108 ? 13.971 -0.020 7.095 1.00 87.12 108 ARG A C 1
ATOM 889 O O . ARG A 1 108 ? 13.041 -0.825 7.226 1.00 87.12 108 ARG A O 1
ATOM 896 N N . PRO A 1 109 ? 14.721 0.349 8.152 1.00 88.12 109 PRO A N 1
ATOM 897 C CA . PRO A 1 109 ? 14.578 -0.269 9.470 1.00 88.12 109 PRO A CA 1
ATOM 898 C C . PRO A 1 109 ? 13.169 -0.169 10.066 1.00 88.12 109 PRO A C 1
ATOM 900 O O . PRO A 1 109 ? 12.736 -1.076 10.774 1.00 88.12 109 PRO A O 1
ATOM 903 N N . GLU A 1 110 ? 12.452 0.925 9.818 1.00 87.06 110 GLU A N 1
ATOM 904 C CA . GLU A 1 110 ? 11.091 1.150 10.304 1.00 87.06 110 GLU A CA 1
ATOM 905 C C . GLU A 1 110 ? 10.066 0.199 9.672 1.00 87.06 110 GLU A C 1
ATOM 907 O O . GLU A 1 110 ? 9.195 -0.300 10.386 1.00 87.06 110 GLU A O 1
ATOM 912 N N . VAL A 1 111 ? 10.214 -0.118 8.380 1.00 90.06 111 VAL A N 1
ATOM 913 C CA . VAL A 1 111 ? 9.376 -1.103 7.680 1.00 90.06 111 VAL A CA 1
ATOM 914 C C . VAL A 1 111 ? 9.634 -2.477 8.276 1.00 90.06 111 VAL A C 1
ATOM 916 O O . VAL A 1 111 ? 8.713 -3.121 8.776 1.00 90.06 111 VAL A O 1
ATOM 919 N N . TYR A 1 112 ? 10.900 -2.894 8.326 1.00 88.31 112 TYR A N 1
ATOM 920 C CA . TYR A 1 112 ? 11.270 -4.203 8.859 1.00 88.31 112 TYR A CA 1
ATOM 921 C C . TYR A 1 112 ? 10.806 -4.393 10.314 1.00 88.31 112 TYR A C 1
ATOM 923 O O . TYR A 1 112 ? 10.271 -5.444 10.669 1.00 88.31 112 TYR A O 1
ATOM 931 N N . LYS A 1 113 ? 10.951 -3.364 11.164 1.00 89.81 113 LYS A N 1
ATOM 932 C CA . LYS A 1 113 ? 10.462 -3.382 12.554 1.00 89.81 113 LYS A CA 1
ATOM 933 C C . LYS A 1 113 ? 8.944 -3.527 12.638 1.00 89.81 113 LYS A C 1
ATOM 935 O O . LYS A 1 113 ? 8.480 -4.262 13.507 1.00 89.81 113 LYS A O 1
ATOM 940 N N . LEU A 1 114 ? 8.182 -2.843 11.779 1.00 91.31 114 LEU A N 1
ATOM 941 C CA . LEU A 1 114 ? 6.725 -2.975 11.734 1.00 91.31 114 LEU A CA 1
ATOM 942 C C . LEU A 1 114 ? 6.306 -4.390 11.322 1.00 91.31 114 LEU A C 1
ATOM 944 O O . LEU A 1 114 ? 5.460 -4.989 11.985 1.00 91.31 114 LEU A O 1
ATOM 948 N N . LEU A 1 115 ? 6.889 -4.917 10.246 1.00 92.88 115 LEU A N 1
ATOM 949 C CA . LEU A 1 115 ? 6.545 -6.245 9.742 1.00 92.88 115 LEU A CA 1
ATOM 950 C C . LEU A 1 115 ? 6.884 -7.323 10.780 1.00 92.88 115 LEU A C 1
ATOM 952 O O . LEU A 1 115 ? 6.041 -8.149 11.112 1.00 92.88 115 LEU A O 1
ATOM 956 N N . LYS A 1 116 ? 8.073 -7.248 11.394 1.00 91.88 116 LYS A N 1
ATOM 957 C CA . LYS A 1 116 ? 8.515 -8.197 12.428 1.00 91.88 116 LYS A CA 1
ATOM 958 C C . LYS A 1 116 ? 7.606 -8.233 13.664 1.00 91.88 116 LYS A C 1
ATOM 960 O O . LYS A 1 116 ? 7.533 -9.264 14.322 1.00 91.88 116 LYS A O 1
ATOM 965 N N . ARG A 1 117 ? 6.944 -7.123 14.009 1.00 92.31 117 ARG A N 1
ATOM 966 C CA . ARG A 1 117 ? 6.022 -7.051 15.160 1.00 92.31 117 ARG A CA 1
ATOM 967 C C . ARG A 1 117 ? 4.562 -7.368 14.805 1.00 92.31 117 ARG A C 1
ATOM 969 O O . ARG A 1 117 ? 3.694 -7.102 15.629 1.00 92.31 117 ARG A O 1
ATOM 976 N N . GLY A 1 118 ? 4.277 -7.849 13.590 1.00 91.25 118 GLY A N 1
ATOM 977 C CA . GLY A 1 118 ? 2.906 -8.124 13.136 1.00 91.25 118 GLY A CA 1
ATOM 978 C C . GLY A 1 118 ? 2.058 -6.859 12.953 1.00 91.25 118 GLY A C 1
ATOM 979 O O . GLY A 1 118 ? 0.851 -6.860 13.199 1.00 91.25 118 GLY A O 1
ATOM 980 N N . GLY A 1 119 ? 2.690 -5.738 12.583 1.00 92.69 119 GLY A N 1
ATOM 981 C CA . GLY A 1 119 ? 2.000 -4.461 12.376 1.00 92.69 119 GLY A CA 1
ATOM 982 C C . GLY A 1 119 ? 1.176 -4.385 11.087 1.00 92.69 119 GLY A C 1
ATOM 983 O O . GLY A 1 119 ? 0.439 -3.417 10.909 1.00 92.69 119 GLY A O 1
ATOM 984 N N . VAL A 1 120 ? 1.298 -5.386 10.213 1.00 95.81 120 VAL A N 1
ATOM 985 C CA . VAL A 1 120 ? 0.462 -5.601 9.026 1.00 95.81 120 VAL A CA 1
ATOM 986 C C . VAL A 1 120 ? 0.088 -7.079 8.941 1.00 95.81 120 VAL A C 1
ATOM 988 O O . VAL A 1 120 ? 0.789 -7.919 9.504 1.00 95.81 120 VAL A O 1
ATOM 991 N N . ASP A 1 121 ? -0.990 -7.379 8.228 1.00 97.12 121 ASP A N 1
ATOM 992 C CA . ASP A 1 121 ? -1.516 -8.737 8.046 1.00 97.12 121 ASP A CA 1
ATOM 993 C C . ASP A 1 121 ? -1.112 -9.347 6.700 1.00 97.12 121 ASP A C 1
ATOM 995 O O . ASP A 1 121 ? -1.149 -10.561 6.530 1.00 97.12 121 ASP A O 1
ATOM 999 N N . LEU A 1 122 ? -0.740 -8.504 5.734 1.00 96.38 122 LEU A N 1
ATOM 1000 C CA . LEU A 1 122 ? -0.361 -8.925 4.392 1.00 96.38 122 LEU A CA 1
ATOM 1001 C C . LEU A 1 122 ? 0.627 -7.937 3.773 1.00 96.38 122 LEU A C 1
ATOM 1003 O O . LEU A 1 122 ? 0.441 -6.717 3.831 1.00 96.38 122 LEU A O 1
ATOM 1007 N N . VAL A 1 123 ? 1.645 -8.480 3.114 1.00 94.81 123 VAL A N 1
ATOM 1008 C CA . VAL A 1 123 ? 2.552 -7.732 2.248 1.00 94.81 123 VAL A CA 1
ATOM 1009 C C . VAL A 1 123 ? 2.268 -8.081 0.791 1.00 94.81 123 VAL A C 1
ATOM 1011 O O . VAL A 1 123 ? 2.290 -9.247 0.414 1.00 94.81 123 VAL A O 1
ATOM 1014 N N . LEU A 1 124 ? 2.055 -7.071 -0.048 1.00 93.50 124 LEU A N 1
ATOM 1015 C CA . LEU A 1 124 ? 2.077 -7.218 -1.503 1.00 93.50 124 LEU A CA 1
ATOM 1016 C C . LEU A 1 124 ? 3.456 -6.804 -2.010 1.00 93.50 124 LEU A C 1
ATOM 1018 O O . LEU A 1 124 ? 3.962 -5.760 -1.601 1.00 93.50 124 LEU A O 1
ATOM 1022 N N . LYS A 1 125 ? 4.057 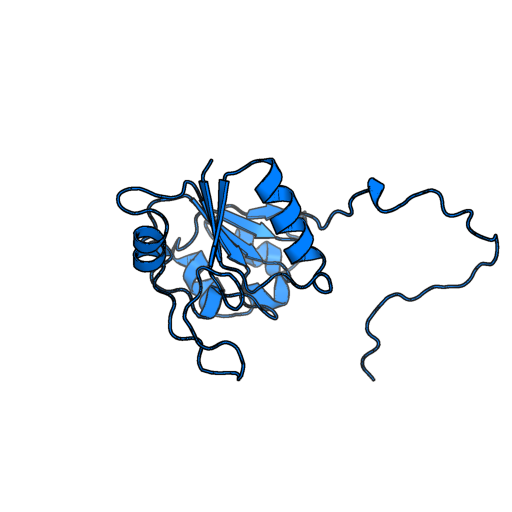-7.557 -2.928 1.00 91.12 125 LYS A N 1
ATOM 1023 C CA . LYS A 1 125 ? 5.319 -7.174 -3.585 1.00 91.12 125 LYS A CA 1
ATOM 1024 C C . LYS A 1 125 ? 5.181 -7.216 -5.101 1.00 91.12 125 LYS A C 1
ATOM 1026 O O . LYS A 1 125 ? 4.575 -8.141 -5.640 1.00 91.12 125 LYS A O 1
ATOM 1031 N N . SER A 1 126 ? 5.800 -6.262 -5.791 1.00 85.75 126 SER A N 1
ATOM 1032 C CA . SER A 1 126 ? 5.747 -6.220 -7.260 1.00 85.75 126 SER A CA 1
ATOM 1033 C C . SER A 1 126 ? 6.798 -7.085 -7.958 1.00 85.75 126 SER A C 1
ATOM 1035 O O . SER A 1 126 ? 6.631 -7.480 -9.111 1.00 85.75 126 SER A O 1
ATOM 1037 N N . HIS A 1 127 ? 7.872 -7.426 -7.248 1.00 83.06 127 HIS A N 1
ATOM 1038 C CA . HIS A 1 127 ? 9.049 -8.092 -7.797 1.00 83.06 127 HIS A CA 1
ATOM 1039 C C . HIS A 1 127 ? 9.339 -9.417 -7.082 1.00 83.06 127 HIS A C 1
ATOM 1041 O O . HIS A 1 127 ? 8.835 -9.670 -5.989 1.00 83.06 127 HIS A O 1
ATOM 1047 N N . ASP A 1 128 ? 10.184 -10.247 -7.701 1.00 81.75 128 ASP A N 1
ATOM 1048 C CA . ASP A 1 128 ? 10.722 -11.480 -7.112 1.00 81.75 128 ASP A CA 1
ATOM 1049 C C . ASP A 1 128 ? 9.652 -12.514 -6.716 1.00 81.75 128 ASP A C 1
ATOM 1051 O O . ASP A 1 128 ? 9.573 -12.907 -5.555 1.00 81.75 128 ASP A O 1
ATOM 1055 N N . TYR A 1 129 ? 8.829 -12.975 -7.670 1.00 82.19 129 TYR A N 1
ATOM 1056 C CA . TYR A 1 129 ? 7.779 -13.992 -7.458 1.00 82.19 129 TYR A CA 1
ATOM 1057 C C . TYR A 1 129 ? 8.236 -15.152 -6.558 1.00 82.19 129 TYR A C 1
ATOM 1059 O O . TYR A 1 129 ? 7.590 -15.463 -5.560 1.00 82.19 129 TYR A O 1
ATOM 1067 N N . HIS A 1 130 ? 9.412 -15.710 -6.851 1.00 82.25 130 HIS A N 1
ATOM 1068 C CA . HIS A 1 130 ? 9.959 -16.885 -6.175 1.00 82.25 130 HIS A CA 1
ATOM 1069 C C . HIS A 1 130 ? 10.694 -16.601 -4.853 1.00 82.25 130 HIS A C 1
ATOM 1071 O O . HIS A 1 130 ? 11.225 -17.537 -4.261 1.00 82.25 130 HIS A O 1
ATOM 1077 N N . ASN A 1 131 ? 10.733 -15.353 -4.365 1.00 82.00 131 ASN A N 1
ATOM 1078 C CA . ASN A 1 131 ? 11.477 -14.968 -3.152 1.00 82.00 131 ASN A CA 1
ATOM 1079 C C . ASN A 1 131 ? 12.968 -15.362 -3.193 1.00 82.00 131 ASN A C 1
ATOM 1081 O O . ASN A 1 131 ? 13.562 -15.738 -2.182 1.00 82.00 131 ASN A O 1
ATOM 1085 N N . THR A 1 132 ? 13.567 -15.317 -4.379 1.00 85.88 132 THR A N 1
ATOM 1086 C CA . THR A 1 132 ? 14.954 -15.739 -4.620 1.00 85.88 132 THR A CA 1
ATOM 1087 C C . THR A 1 132 ? 15.967 -14.646 -4.316 1.00 85.88 132 THR A C 1
ATOM 1089 O O . THR A 1 132 ? 17.138 -14.938 -4.072 1.00 85.88 132 THR A O 1
ATOM 1092 N N . SER A 1 133 ? 15.536 -13.383 -4.302 1.00 89.19 133 SER A N 1
ATOM 1093 C CA . SER A 1 133 ? 16.392 -12.287 -3.868 1.00 89.19 133 SER A CA 1
ATOM 1094 C C . SER A 1 133 ? 16.640 -12.368 -2.361 1.00 89.19 133 SER A C 1
ATOM 1096 O O . SER A 1 133 ? 15.815 -12.871 -1.598 1.00 89.19 133 SER A O 1
ATOM 1098 N N . HIS A 1 134 ? 17.759 -11.810 -1.898 1.00 88.81 134 HIS A N 1
ATOM 1099 C CA . HIS A 1 134 ? 18.029 -11.721 -0.460 1.00 88.81 134 HIS A CA 1
ATOM 1100 C C . HIS A 1 134 ? 16.952 -10.916 0.293 1.00 88.81 134 HIS A C 1
ATOM 1102 O O . HIS A 1 134 ? 16.692 -11.193 1.463 1.00 88.81 134 HIS A O 1
ATOM 1108 N N . TRP A 1 135 ? 16.288 -9.970 -0.381 1.00 89.00 135 TRP A N 1
ATOM 1109 C CA . TRP A 1 135 ? 15.152 -9.214 0.147 1.00 89.00 135 TRP A CA 1
ATOM 1110 C C . TRP A 1 135 ? 13.891 -10.073 0.293 1.00 89.00 135 TRP A C 1
ATOM 1112 O O . TRP A 1 135 ? 13.271 -10.064 1.355 1.00 89.00 135 TRP A O 1
ATOM 1122 N N . GLY A 1 136 ? 13.546 -10.863 -0.728 1.00 88.81 136 GLY A N 1
ATOM 1123 C CA . GLY A 1 136 ? 12.427 -11.811 -0.682 1.00 88.81 136 GLY A CA 1
ATOM 1124 C C . GLY A 1 136 ? 12.648 -12.915 0.354 1.00 88.81 136 GLY A C 1
ATOM 1125 O O . GLY A 1 136 ? 11.777 -13.191 1.175 1.00 88.81 136 GLY A O 1
ATOM 1126 N N . ALA A 1 137 ? 13.860 -13.470 0.415 1.00 86.94 137 ALA A N 1
ATOM 1127 C CA . ALA A 1 137 ? 14.252 -14.402 1.469 1.00 86.94 137 ALA A CA 1
ATOM 1128 C C . ALA A 1 137 ? 14.199 -13.759 2.869 1.00 86.94 137 ALA A C 1
ATOM 1130 O O . ALA A 1 137 ? 13.892 -14.438 3.846 1.00 86.94 137 ALA A O 1
ATOM 1131 N N . GLY A 1 138 ? 14.494 -12.460 2.979 1.00 86.12 138 GLY A N 1
ATOM 1132 C CA . GLY A 1 138 ? 14.342 -11.683 4.209 1.00 86.12 138 GLY A CA 1
ATOM 1133 C C . GLY A 1 138 ? 12.884 -11.564 4.652 1.00 86.12 138 GLY A C 1
ATOM 1134 O O . GLY A 1 138 ? 12.600 -11.781 5.827 1.00 86.12 138 GLY A O 1
ATOM 1135 N N . LEU A 1 139 ? 11.968 -11.297 3.717 1.00 88.25 139 LEU A N 1
ATOM 1136 C CA . LEU A 1 139 ? 10.529 -11.264 3.986 1.00 88.25 139 LEU A CA 1
ATOM 1137 C C . LEU A 1 139 ? 9.986 -12.620 4.443 1.00 88.25 139 LEU A C 1
ATOM 1139 O O . LEU A 1 139 ? 9.239 -12.659 5.407 1.00 88.25 139 LEU A O 1
ATOM 1143 N N . ASN A 1 140 ? 10.409 -13.728 3.830 1.00 84.62 140 ASN A N 1
ATOM 1144 C CA . ASN A 1 140 ? 9.961 -15.073 4.224 1.00 84.62 140 ASN A CA 1
ATOM 1145 C C . ASN A 1 140 ? 10.373 -15.476 5.649 1.00 84.62 140 ASN A C 1
ATOM 1147 O O . ASN A 1 140 ? 9.821 -16.418 6.210 1.00 84.62 140 ASN A O 1
ATOM 1151 N N . LYS A 1 141 ? 11.382 -14.812 6.225 1.00 86.94 141 LYS A N 1
ATOM 1152 C CA . LYS A 1 141 ? 11.775 -15.015 7.629 1.00 86.94 141 LYS A CA 1
ATOM 1153 C C . LYS A 1 141 ? 10.872 -14.257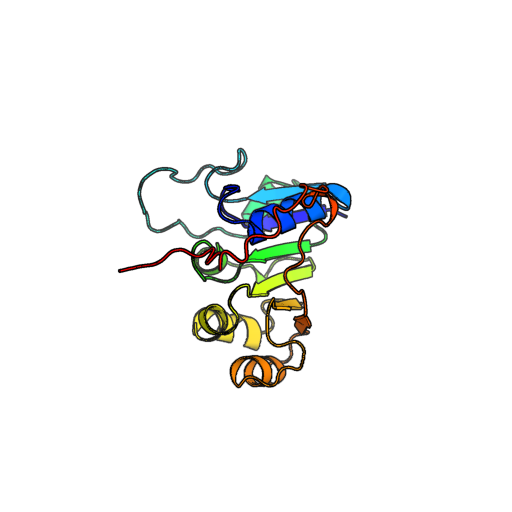 8.599 1.00 86.94 141 LYS A C 1
ATOM 1155 O O . LYS A 1 141 ? 10.996 -14.444 9.808 1.00 86.94 141 LYS A O 1
ATOM 1160 N N . LEU A 1 142 ? 10.039 -13.356 8.089 1.00 89.44 142 LEU A N 1
ATOM 1161 C CA . LEU A 1 142 ? 9.033 -12.649 8.859 1.00 89.44 142 LEU A CA 1
ATOM 1162 C C . LEU A 1 142 ? 7.757 -13.488 8.848 1.00 89.44 142 LEU A C 1
ATOM 1164 O O . LEU A 1 142 ? 7.385 -14.045 7.821 1.00 89.44 142 LEU A O 1
ATOM 1168 N N . ASP A 1 143 ? 7.078 -13.555 9.988 1.00 89.62 143 ASP A N 1
ATOM 1169 C CA . ASP A 1 143 ? 5.802 -14.263 10.137 1.00 89.62 143 ASP A CA 1
ATOM 1170 C C . ASP A 1 143 ? 4.639 -13.404 9.605 1.00 89.62 143 ASP A C 1
ATOM 1172 O O . ASP A 1 143 ? 3.691 -13.077 10.314 1.00 89.62 143 ASP A O 1
ATOM 1176 N N . VAL A 1 144 ? 4.777 -12.925 8.365 1.00 93.25 144 VAL A N 1
ATOM 1177 C CA . VAL A 1 144 ? 3.773 -12.125 7.662 1.00 93.25 144 VAL A CA 1
ATOM 1178 C C . VAL A 1 144 ? 3.527 -12.742 6.285 1.00 93.25 144 VAL A C 1
ATOM 1180 O O . VAL A 1 144 ? 4.487 -12.972 5.548 1.00 93.25 144 VAL A O 1
ATOM 1183 N N . PRO A 1 145 ? 2.268 -13.015 5.907 1.00 93.81 145 PRO A N 1
ATOM 1184 C CA . PRO A 1 145 ? 1.933 -13.447 4.557 1.00 93.81 145 PRO A CA 1
ATOM 1185 C C . PRO A 1 145 ? 2.446 -12.466 3.496 1.00 93.81 145 PRO A C 1
ATOM 1187 O O . PRO A 1 145 ? 2.320 -11.246 3.646 1.00 93.81 145 PRO A O 1
ATOM 1190 N N . VAL A 1 146 ? 3.007 -13.002 2.410 1.00 92.81 146 VAL A N 1
ATOM 1191 C CA . VAL A 1 146 ? 3.545 -12.219 1.291 1.00 92.81 146 VAL A CA 1
ATOM 1192 C C . VAL A 1 146 ? 2.953 -12.721 -0.014 1.00 92.81 146 VAL A C 1
ATOM 1194 O O . VAL A 1 146 ? 3.184 -13.863 -0.401 1.00 92.81 146 VAL A O 1
ATOM 1197 N N . GLU A 1 147 ? 2.267 -11.837 -0.727 1.00 92.12 147 GLU A N 1
ATOM 1198 C CA . GLU A 1 147 ? 1.677 -12.120 -2.030 1.00 92.12 147 GLU A CA 1
ATOM 1199 C C . GLU A 1 147 ? 2.421 -11.380 -3.138 1.00 92.12 147 GLU A C 1
ATOM 1201 O O . GLU A 1 147 ? 2.799 -10.208 -3.015 1.00 92.12 147 GLU A O 1
ATOM 1206 N N . TRP A 1 148 ? 2.645 -12.079 -4.249 1.00 89.44 148 TRP A N 1
ATOM 1207 C CA . TRP A 1 148 ? 3.228 -11.469 -5.434 1.00 89.44 148 TRP A CA 1
ATOM 1208 C C . TRP A 1 148 ? 2.139 -10.826 -6.290 1.00 89.44 148 TRP A C 1
ATOM 1210 O O . TRP A 1 148 ? 1.211 -11.487 -6.749 1.00 89.44 148 TRP A O 1
ATOM 1220 N N . TYR A 1 149 ? 2.291 -9.529 -6.529 1.00 85.56 149 TYR A N 1
ATOM 1221 C CA . TYR A 1 149 ? 1.403 -8.708 -7.337 1.00 85.56 149 TYR A CA 1
ATOM 1222 C C . TYR A 1 149 ? 2.209 -8.085 -8.486 1.00 85.56 149 TYR A C 1
ATOM 1224 O O . TYR A 1 149 ? 2.753 -6.993 -8.325 1.00 85.56 149 TYR A O 1
ATOM 1232 N N . PRO A 1 150 ? 2.354 -8.759 -9.640 1.00 80.50 150 PRO A N 1
ATOM 1233 C CA . PRO A 1 150 ? 3.140 -8.217 -10.740 1.00 80.50 150 PRO A CA 1
ATOM 1234 C C . PRO A 1 150 ? 2.543 -6.915 -11.265 1.00 80.50 150 PRO A C 1
ATOM 1236 O O . PRO A 1 150 ? 1.323 -6.760 -11.357 1.00 80.50 150 PRO A O 1
ATOM 1239 N N . PHE A 1 151 ? 3.410 -6.012 -11.727 1.00 78.44 151 PHE A N 1
ATOM 1240 C CA . PHE A 1 151 ? 2.944 -4.950 -12.607 1.00 78.44 151 PHE A CA 1
ATOM 1241 C C . PHE A 1 151 ? 2.333 -5.574 -13.859 1.00 78.44 151 PHE A C 1
ATOM 1243 O O . PHE A 1 151 ? 2.960 -6.377 -14.550 1.00 78.44 151 PHE A O 1
ATOM 1250 N N . SER A 1 152 ? 1.095 -5.193 -14.140 1.00 72.44 152 SER A N 1
ATOM 1251 C CA . SER A 1 152 ? 0.375 -5.579 -15.343 1.00 72.44 152 SER A CA 1
ATOM 1252 C C . SER A 1 152 ? 0.006 -4.326 -16.124 1.00 72.44 152 SER A C 1
ATOM 1254 O O . SER A 1 152 ? -0.111 -3.236 -15.564 1.00 72.44 152 SER A O 1
ATOM 1256 N N . ILE A 1 153 ? -0.126 -4.477 -17.438 1.00 72.00 153 ILE A N 1
ATOM 1257 C CA . ILE A 1 153 ? -0.525 -3.394 -18.335 1.00 72.00 153 ILE A CA 1
ATOM 1258 C C . ILE A 1 153 ? -1.914 -3.734 -18.860 1.00 72.00 153 ILE A C 1
ATOM 1260 O O . ILE A 1 153 ? -2.153 -4.882 -19.237 1.00 72.00 153 ILE A O 1
ATOM 1264 N N . ASP A 1 154 ? -2.821 -2.755 -18.901 1.00 68.94 154 ASP A N 1
ATOM 1265 C CA . ASP A 1 154 ? -4.130 -2.954 -19.522 1.00 68.94 154 ASP A CA 1
ATOM 1266 C C . ASP A 1 154 ? -3.937 -3.234 -21.025 1.00 68.94 154 ASP A C 1
ATOM 1268 O O . ASP A 1 154 ? -3.487 -2.350 -21.764 1.00 68.94 154 ASP A O 1
ATOM 1272 N N . PRO A 1 155 ? -4.277 -4.441 -21.518 1.00 65.38 155 PRO A N 1
ATOM 1273 C CA . PRO A 1 155 ? -4.091 -4.785 -22.921 1.00 65.38 155 PRO A CA 1
ATOM 1274 C C . PRO A 1 155 ? -4.912 -3.888 -23.857 1.00 65.38 155 PRO A C 1
ATOM 1276 O O . PRO A 1 155 ? -4.521 -3.701 -25.007 1.00 65.38 155 PRO A O 1
ATOM 1279 N N . LYS A 1 156 ? -6.006 -3.272 -23.380 1.00 68.38 156 LYS A N 1
ATOM 1280 C CA . LYS A 1 156 ? -6.822 -2.340 -24.174 1.00 68.38 156 LYS A CA 1
ATOM 1281 C C . LYS A 1 156 ? -6.105 -1.023 -24.475 1.00 68.38 156 LYS A C 1
ATOM 1283 O O . LYS A 1 156 ? -6.494 -0.338 -25.419 1.00 68.38 156 LYS A O 1
ATOM 1288 N N . MET A 1 157 ? -5.057 -0.670 -23.723 1.00 63.53 157 MET A N 1
ATOM 1289 C CA . MET A 1 157 ? -4.214 0.489 -24.042 1.00 63.53 157 MET A CA 1
ATOM 1290 C C . MET A 1 157 ? -3.381 0.271 -25.312 1.00 63.53 157 MET A C 1
ATOM 1292 O O . MET A 1 157 ? -3.008 1.238 -25.981 1.00 63.53 157 MET A O 1
ATOM 1296 N N . PHE A 1 158 ? -3.123 -0.984 -25.682 1.00 61.91 158 PHE A N 1
ATOM 1297 C CA . PHE A 1 158 ? -2.459 -1.340 -26.929 1.00 61.91 158 PHE A CA 1
ATOM 1298 C C . PHE A 1 158 ? -3.503 -1.587 -28.020 1.00 61.91 158 PHE A C 1
ATOM 1300 O O . PHE A 1 158 ? -3.844 -2.721 -28.340 1.00 61.91 158 PHE A O 1
ATOM 1307 N N . TYR A 1 159 ? -4.017 -0.512 -28.617 1.00 62.75 159 TYR A N 1
ATOM 1308 C CA . TYR A 1 159 ? -4.726 -0.633 -29.891 1.00 62.75 159 TYR A CA 1
ATOM 1309 C C . TYR A 1 159 ? -3.729 -0.899 -31.025 1.00 62.75 159 TYR A C 1
ATOM 1311 O O . TYR A 1 159 ? -2.553 -0.536 -30.921 1.00 62.75 159 TYR A O 1
ATOM 1319 N N . ASP A 1 160 ? -4.202 -1.529 -32.103 1.00 59.56 160 ASP A N 1
ATOM 1320 C CA . ASP A 1 160 ? -3.404 -1.916 -33.269 1.00 59.56 160 ASP A CA 1
ATOM 1321 C C . ASP A 1 160 ? -2.894 -0.677 -34.024 1.00 59.56 160 ASP A C 1
ATOM 1323 O O . ASP A 1 160 ? -3.438 -0.217 -35.031 1.00 59.56 160 ASP A O 1
ATOM 1327 N N . ARG A 1 161 ? -1.844 -0.058 -33.483 1.00 59.28 161 ARG A N 1
ATOM 1328 C CA . ARG A 1 161 ? -1.041 0.908 -34.215 1.00 59.28 161 ARG A CA 1
ATOM 1329 C C . ARG A 1 161 ? -0.300 0.091 -35.257 1.00 59.28 161 ARG A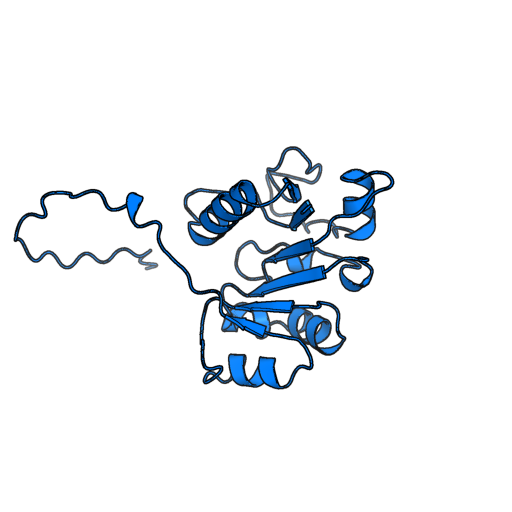 C 1
ATOM 1331 O O . ARG A 1 161 ? 0.616 -0.637 -34.884 1.00 59.28 161 ARG A O 1
ATOM 1338 N N . LYS A 1 162 ? -0.676 0.225 -36.536 1.00 64.25 162 LYS A N 1
ATOM 1339 C CA . LYS A 1 162 ? 0.092 -0.289 -37.682 1.00 64.25 162 LYS A CA 1
ATOM 1340 C C . LYS A 1 162 ? 1.563 0.080 -37.474 1.00 64.25 162 LYS A C 1
ATOM 1342 O O . LYS A 1 162 ? 1.947 1.221 -37.720 1.00 64.25 162 LYS A O 1
ATOM 1347 N N . ARG A 1 163 ? 2.367 -0.848 -36.946 1.00 60.66 163 ARG A N 1
ATOM 1348 C CA . ARG A 1 163 ? 3.773 -0.582 -36.637 1.00 60.66 163 ARG A CA 1
ATOM 1349 C C . ARG A 1 163 ? 4.522 -0.544 -37.967 1.00 60.66 163 ARG A C 1
ATOM 1351 O O . ARG A 1 163 ? 4.507 -1.554 -38.676 1.00 60.66 163 ARG A O 1
ATOM 1358 N N . PRO A 1 164 ? 5.145 0.580 -38.355 1.00 62.44 164 PRO A N 1
ATOM 1359 C CA . PRO A 1 164 ? 6.044 0.565 -39.498 1.00 62.44 164 PRO A CA 1
ATOM 1360 C C . PRO A 1 164 ? 7.171 -0.440 -39.215 1.00 62.44 164 PRO A C 1
ATOM 1362 O O . PRO A 1 164 ? 7.662 -0.525 -38.093 1.00 62.44 164 PRO A O 1
ATOM 1365 N N . ARG A 1 165 ? 7.556 -1.239 -40.220 1.00 61.28 165 ARG A N 1
ATOM 1366 C CA . ARG A 1 165 ? 8.584 -2.303 -40.129 1.00 61.28 165 ARG A CA 1
ATOM 1367 C C . ARG A 1 165 ? 10.018 -1.759 -40.002 1.00 61.28 165 ARG A C 1
ATOM 1369 O O . ARG A 1 165 ? 10.957 -2.362 -40.510 1.00 61.28 165 ARG A O 1
ATOM 1376 N N . ILE A 1 166 ? 10.182 -0.597 -39.387 1.00 66.75 166 ILE A N 1
ATOM 1377 C CA . ILE A 1 166 ? 11.482 0.026 -39.176 1.00 66.75 166 ILE A CA 1
ATOM 1378 C C . ILE A 1 166 ? 11.885 -0.352 -37.753 1.00 66.75 166 ILE A C 1
ATOM 1380 O O . ILE A 1 166 ? 11.162 -0.071 -36.798 1.00 66.75 166 ILE A O 1
ATOM 1384 N N . TYR A 1 167 ? 12.977 -1.104 -37.630 1.00 60.38 167 TYR A N 1
ATOM 1385 C CA . TYR A 1 167 ? 13.517 -1.546 -36.348 1.00 60.38 167 TYR A CA 1
ATOM 1386 C C . TYR A 1 167 ? 14.202 -0.373 -35.645 1.00 60.38 167 TYR A C 1
ATOM 1388 O O . TYR A 1 167 ? 15.426 -0.305 -35.586 1.00 60.38 167 TYR A O 1
ATOM 1396 N N . ASP A 1 168 ? 13.405 0.541 -35.105 1.00 64.94 168 ASP A N 1
ATOM 1397 C CA . ASP A 1 168 ? 13.899 1.553 -34.184 1.00 64.94 168 ASP A CA 1
ATOM 1398 C C . ASP A 1 168 ? 13.885 0.957 -32.774 1.00 64.94 168 ASP A C 1
ATOM 1400 O O . ASP A 1 168 ? 12.836 0.608 -32.224 1.00 64.94 168 ASP A O 1
ATOM 1404 N N . VAL A 1 169 ? 15.071 0.796 -32.185 1.00 70.00 169 VAL A N 1
ATOM 1405 C CA . VAL A 1 169 ? 15.198 0.475 -30.761 1.00 70.00 169 VAL A CA 1
ATOM 1406 C C . VAL A 1 169 ? 14.655 1.670 -29.982 1.00 70.00 169 VAL A C 1
ATOM 1408 O O . VAL A 1 169 ? 15.281 2.724 -29.922 1.00 70.00 169 VAL A O 1
ATOM 1411 N N . CYS A 1 170 ? 13.473 1.514 -29.393 1.00 67.88 170 CYS A N 1
ATOM 1412 C CA . CYS A 1 170 ? 12.884 2.527 -28.531 1.00 67.88 170 CYS A CA 1
ATOM 1413 C C . CYS A 1 170 ? 13.265 2.230 -27.078 1.00 67.88 170 CYS A C 1
ATOM 1415 O O . CYS A 1 170 ? 12.810 1.241 -26.503 1.00 67.88 170 CYS A O 1
ATOM 1417 N N . ASN A 1 171 ? 14.104 3.082 -26.489 1.00 70.94 171 ASN A N 1
ATOM 1418 C CA . ASN A 1 171 ? 14.305 3.106 -25.046 1.00 70.94 171 ASN A CA 1
ATOM 1419 C C . ASN A 1 171 ? 13.276 4.066 -24.436 1.00 70.94 171 ASN A C 1
ATOM 1421 O O . ASN A 1 171 ? 13.323 5.270 -24.687 1.00 70.94 171 ASN A O 1
ATOM 1425 N N . ILE A 1 172 ? 12.337 3.521 -23.665 1.00 71.19 172 ILE A N 1
ATOM 1426 C CA . ILE A 1 172 ? 11.364 4.299 -22.902 1.00 71.19 172 ILE A CA 1
ATOM 1427 C C . ILE A 1 172 ? 11.784 4.215 -21.441 1.00 71.19 172 ILE A C 1
ATOM 1429 O O . ILE A 1 172 ? 11.516 3.232 -20.755 1.00 71.19 172 ILE A O 1
ATOM 1433 N N . GLY A 1 173 ? 12.461 5.256 -20.981 1.00 68.44 173 GLY A N 1
ATOM 1434 C CA . GLY A 1 173 ? 12.942 5.372 -19.616 1.00 68.44 173 GLY A CA 1
ATOM 1435 C C . GLY A 1 173 ? 13.496 6.767 -19.382 1.00 68.44 173 GLY A C 1
ATOM 1436 O O . GLY A 1 173 ? 13.946 7.438 -20.313 1.00 68.44 173 GLY A O 1
ATOM 1437 N N . GLN A 1 174 ? 13.439 7.226 -18.138 1.00 64.94 174 GLN A N 1
ATOM 1438 C CA . GLN A 1 174 ? 14.050 8.491 -17.763 1.00 64.94 174 GLN A CA 1
ATOM 1439 C C . GLN A 1 174 ? 15.571 8.296 -17.779 1.00 64.94 174 GLN A C 1
ATOM 1441 O O . GLN A 1 174 ? 16.121 7.613 -16.919 1.00 64.94 174 GLN A O 1
ATOM 1446 N N . MET A 1 175 ? 16.254 8.844 -18.786 1.00 58.31 175 MET A N 1
ATOM 1447 C CA . MET A 1 175 ? 17.716 8.861 -18.797 1.00 58.31 175 MET A CA 1
ATOM 1448 C C . MET A 1 175 ? 18.178 9.994 -17.886 1.00 58.31 175 MET A C 1
ATOM 1450 O O . MET A 1 175 ? 18.191 11.156 -18.282 1.00 58.31 175 MET A O 1
ATOM 1454 N N . THR A 1 176 ? 18.495 9.667 -16.638 1.00 52.12 176 THR A N 1
ATOM 1455 C CA . THR A 1 176 ? 19.198 10.592 -15.748 1.00 52.12 176 THR A CA 1
ATOM 1456 C C . THR A 1 176 ? 20.657 10.663 -16.194 1.00 52.12 176 THR A C 1
ATOM 1458 O O . THR A 1 176 ? 21.361 9.656 -16.119 1.00 52.12 176 THR A O 1
ATOM 1461 N N . THR A 1 177 ? 21.076 11.820 -16.707 1.00 43.59 177 THR A N 1
ATOM 1462 C CA . THR A 1 177 ? 22.491 12.179 -16.912 1.00 43.59 177 THR A CA 1
ATOM 1463 C C . THR A 1 177 ? 23.162 12.536 -15.601 1.00 43.59 177 THR A C 1
ATOM 1465 O O . THR A 1 177 ? 22.492 13.238 -14.807 1.00 43.59 177 THR A O 1
#

Organism: NCBI:txid412755

Secondary structure (DSSP, 8-state):
-EEEEE-PPP-TTSHHHHHHHHHHHHHSEEEEESTTSTT--S--SS------EEHHHHHHHHSTT---SEEEEE-SSTT-SGGGEESGGG-SSEEEEEESSHHHHHTSHHHHHHHHTT--SEEEESS-TT--SHHHHHHHTSSS-EEE------GGG-------S-------S----

Radius of gyration: 18.01 Å; chains: 1; bounding box: 42×40×56 Å

pLDDT: mean 83.19, std 13.06, range [41.22, 98.19]

Sequence (177 aa):
MKILYFTHKIDPLYASNWSMVYTLEKYADVKYYGQGWPEWRGPIDKTPVLESIDVPSTIEKLYPGDYPDVVLTWGPHTNGLFPFLKNLEKAKCLRVMWLQELANDISRPEVYKLLKRGGVDLVLKSHDYHNTSHWGAGLNKLDVPVEWYPFSIDPKMFYDRKRPRIYDVCNIGQMTT